Protein AF-F9Q160-F1 (afdb_monomer_lite)

pLDDT: mean 92.86, std 11.93, range [45.12, 98.62]

Foldseek 3Di:
DPLLPVLQVQLVVLQVVLVVCVVPPVPLSVLSNVLSVLSVVLNVCVVVVVVVVNVVSVVVNVVSVVVSVVVPDD

Radius of gyration: 12.76 Å; chains: 1; bounding box: 30×15×37 Å

Sequence (74 aa):
MHQYFSFKLAAVRNLYLSKFLKDHDPEGARLKEELATLFGQAHLSCLKEDYQELAHLLYQIAEVDGRFRDLYVN

Structure (mmCIF, N/CA/C/O backbone):
data_AF-F9Q160-F1
#
_entry.id   AF-F9Q160-F1
#
loop_
_atom_site.group_PDB
_atom_site.id
_atom_site.type_symbol
_atom_site.label_atom_id
_atom_site.label_alt_id
_atom_site.label_comp_id
_atom_site.label_asym_id
_atom_site.label_entity_id
_atom_site.label_seq_id
_atom_site.pdbx_PDB_ins_code
_atom_site.Cartn_x
_atom_site.Cartn_y
_atom_site.Cartn_z
_atom_site.occupancy
_atom_site.B_iso_or_equiv
_atom_site.auth_seq_id
_atom_site.auth_comp_id
_atom_site.auth_asym_id
_atom_site.auth_atom_id
_atom_site.pdbx_PDB_model_num
ATOM 1 N N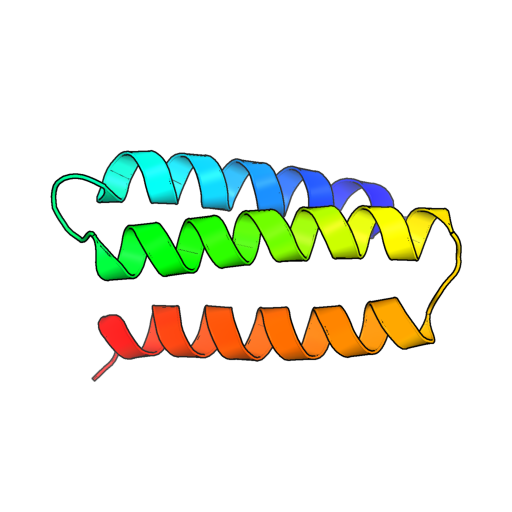 . MET A 1 1 ? -6.951 -9.941 17.019 1.00 45.12 1 MET A N 1
ATOM 2 C CA . MET A 1 1 ? -5.658 -9.299 17.362 1.00 45.12 1 MET A CA 1
ATOM 3 C C . MET A 1 1 ? -4.549 -9.450 16.294 1.00 45.12 1 MET A C 1
ATOM 5 O O . MET A 1 1 ? -3.430 -9.047 16.570 1.00 45.12 1 MET A O 1
ATOM 9 N N . HIS A 1 2 ? -4.816 -9.939 15.066 1.00 52.62 2 HIS A N 1
ATOM 10 C CA . HIS 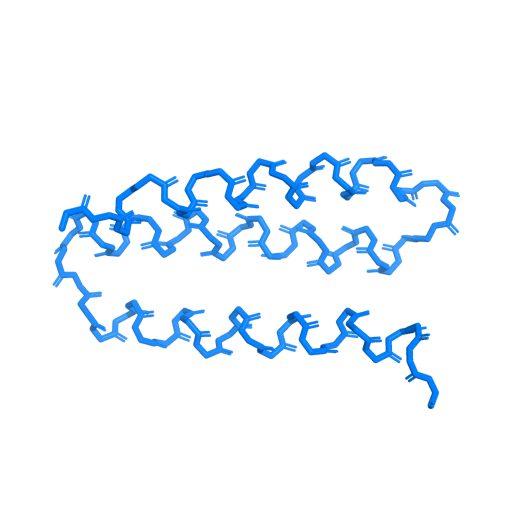A 1 2 ? -3.774 -10.118 14.025 1.00 52.62 2 HIS A CA 1
ATOM 11 C C . HIS A 1 2 ? -3.670 -8.985 12.978 1.00 52.62 2 HIS A C 1
ATOM 13 O O . HIS A 1 2 ? -2.620 -8.832 12.361 1.00 52.62 2 HIS A O 1
ATOM 19 N N . GLN A 1 3 ? -4.704 -8.151 12.798 1.00 53.25 3 GLN A N 1
ATOM 20 C CA . GLN A 1 3 ? -4.705 -7.065 11.795 1.00 53.25 3 GLN A CA 1
ATOM 21 C C . GLN A 1 3 ? -3.805 -5.868 12.156 1.00 53.25 3 GLN A C 1
ATOM 23 O O . GLN A 1 3 ? -3.372 -5.119 11.285 1.00 53.25 3 GLN A O 1
ATOM 28 N N . TYR A 1 4 ? -3.467 -5.700 13.438 1.00 54.09 4 TYR A N 1
ATOM 29 C CA . TYR A 1 4 ? -2.662 -4.567 13.906 1.00 54.09 4 TYR A CA 1
ATOM 30 C C . TYR A 1 4 ? -1.240 -4.550 13.323 1.00 54.09 4 TYR A C 1
ATOM 32 O O . TYR A 1 4 ? -0.697 -3.481 13.040 1.00 54.09 4 TYR A O 1
ATOM 40 N N . PHE A 1 5 ? -0.645 -5.729 13.114 1.00 59.97 5 PHE A N 1
ATOM 41 C CA . PHE A 1 5 ? 0.710 -5.863 12.571 1.00 59.97 5 PHE A CA 1
ATOM 42 C C . PHE A 1 5 ? 0.741 -5.983 11.042 1.00 59.97 5 PHE A C 1
ATOM 44 O O . PHE A 1 5 ? 1.749 -5.634 10.427 1.00 59.97 5 PHE A O 1
ATOM 51 N N . SER A 1 6 ? -0.351 -6.431 10.411 1.00 83.81 6 SER A N 1
ATOM 52 C CA . SER A 1 6 ? -0.364 -6.724 8.974 1.00 83.81 6 SER A CA 1
ATOM 53 C C . SER A 1 6 ? -0.236 -5.470 8.111 1.00 83.81 6 SER A C 1
ATOM 55 O O . SER A 1 6 ? 0.500 -5.491 7.127 1.00 83.81 6 SER A O 1
ATOM 57 N N . PHE A 1 7 ? -0.883 -4.361 8.486 1.00 93.00 7 PHE A N 1
ATOM 58 C CA . PHE A 1 7 ? -0.854 -3.141 7.673 1.00 93.00 7 PHE A CA 1
ATOM 59 C C . PHE A 1 7 ? 0.512 -2.451 7.663 1.00 93.00 7 PHE A C 1
ATOM 61 O O . PHE A 1 7 ? 0.993 -2.082 6.595 1.00 93.00 7 PHE A O 1
ATOM 68 N N . LYS A 1 8 ? 1.201 -2.348 8.809 1.00 92.81 8 LYS A N 1
ATOM 69 C CA . LYS A 1 8 ? 2.555 -1.763 8.848 1.00 92.81 8 LYS A CA 1
ATOM 70 C C . LYS A 1 8 ? 3.540 -2.548 7.987 1.00 92.81 8 LYS A C 1
ATOM 72 O O . LYS A 1 8 ? 4.297 -1.957 7.221 1.00 92.81 8 LYS A O 1
ATOM 77 N N . LEU A 1 9 ? 3.516 -3.876 8.099 1.00 95.00 9 LEU A N 1
ATOM 78 C CA . LEU A 1 9 ? 4.397 -4.733 7.313 1.00 95.00 9 LEU A CA 1
ATOM 79 C C . LEU A 1 9 ? 4.084 -4.628 5.814 1.00 95.00 9 LEU A C 1
ATOM 81 O O . LEU A 1 9 ? 5.001 -4.520 5.000 1.00 95.00 9 LEU A O 1
ATOM 85 N N . ALA A 1 10 ? 2.799 -4.603 5.452 1.00 96.00 10 ALA A N 1
ATOM 86 C CA . ALA A 1 10 ? 2.370 -4.403 4.074 1.00 96.00 10 ALA A CA 1
ATOM 87 C C . ALA A 1 10 ? 2.820 -3.040 3.524 1.00 96.00 10 ALA A C 1
ATOM 89 O O . ALA A 1 10 ? 3.319 -2.983 2.400 1.00 96.00 10 ALA A O 1
ATOM 90 N N . ALA A 1 11 ? 2.721 -1.965 4.312 1.00 97.00 11 ALA A N 1
ATOM 91 C CA . ALA A 1 11 ? 3.171 -0.636 3.906 1.00 97.00 11 ALA A CA 1
ATOM 92 C C . ALA A 1 11 ? 4.673 -0.616 3.588 1.00 97.00 11 ALA A C 1
ATOM 94 O O . ALA A 1 11 ? 5.076 -0.221 2.495 1.00 97.00 11 ALA A O 1
ATOM 95 N N . VAL A 1 12 ? 5.504 -1.122 4.506 1.00 97.38 12 VAL A N 1
ATOM 96 C CA . VAL A 1 12 ? 6.965 -1.154 4.326 1.00 97.38 12 VAL A CA 1
ATOM 97 C C . VAL A 1 12 ? 7.366 -2.022 3.131 1.00 97.38 12 VAL A C 1
ATOM 99 O O . VAL A 1 12 ? 8.208 -1.611 2.334 1.00 97.38 12 VAL A O 1
ATOM 102 N N . ARG A 1 13 ? 6.735 -3.191 2.951 1.00 97.38 13 ARG A N 1
ATOM 103 C CA . ARG A 1 13 ? 6.994 -4.067 1.796 1.00 97.38 13 ARG A CA 1
ATOM 104 C C . ARG A 1 13 ? 6.720 -3.353 0.474 1.00 97.38 13 ARG A C 1
ATOM 106 O O . ARG A 1 13 ? 7.538 -3.429 -0.439 1.00 97.38 13 ARG A O 1
ATOM 113 N N . ASN A 1 14 ? 5.578 -2.674 0.368 1.00 98.12 14 ASN A N 1
ATOM 114 C CA . ASN A 1 14 ? 5.237 -1.931 -0.841 1.00 98.12 14 ASN A CA 1
ATOM 115 C C . ASN A 1 14 ? 6.197 -0.749 -1.058 1.00 98.12 14 ASN A C 1
ATOM 117 O O . ASN A 1 14 ? 6.626 -0.531 -2.185 1.00 98.12 14 ASN A O 1
ATOM 121 N N . LEU A 1 15 ? 6.642 -0.066 0.001 1.00 98.00 15 LEU A N 1
ATOM 122 C CA . LEU A 1 15 ? 7.632 1.007 -0.116 1.00 98.00 15 LEU A CA 1
ATOM 123 C C . LEU A 1 15 ? 8.997 0.507 -0.623 1.00 98.00 15 LEU A C 1
ATOM 125 O O . LEU A 1 15 ? 9.631 1.169 -1.442 1.00 98.00 15 LEU A O 1
ATOM 129 N N . TYR A 1 16 ? 9.466 -0.655 -0.160 1.00 98.19 16 TYR A N 1
ATOM 130 C CA . TYR A 1 16 ? 10.711 -1.242 -0.669 1.00 98.19 16 TYR A CA 1
ATOM 131 C C . TYR A 1 16 ? 10.602 -1.640 -2.135 1.00 98.19 16 TYR A C 1
ATOM 133 O O . TYR A 1 16 ? 11.511 -1.343 -2.908 1.00 98.19 16 TYR A O 1
ATOM 141 N N . LEU A 1 17 ? 9.485 -2.250 -2.530 1.00 97.81 17 LEU A N 1
ATOM 142 C CA . LEU A 1 17 ? 9.259 -2.593 -3.927 1.00 97.81 17 LEU A CA 1
ATOM 143 C C . LEU A 1 17 ? 9.134 -1.341 -4.804 1.00 97.81 17 LEU A C 1
ATOM 145 O O . LEU A 1 17 ? 9.724 -1.296 -5.874 1.00 97.81 17 LEU A O 1
ATOM 149 N N . SER A 1 18 ? 8.450 -0.299 -4.328 1.00 98.50 18 SER A N 1
ATOM 150 C CA . SER A 1 18 ? 8.379 0.992 -5.019 1.00 98.50 18 SER A CA 1
ATOM 151 C C . SER A 1 18 ? 9.773 1.563 -5.294 1.00 98.50 18 SER A C 1
ATOM 153 O O . SER A 1 18 ? 10.100 1.895 -6.431 1.00 98.50 18 SER A O 1
ATOM 155 N N . LYS A 1 19 ? 10.646 1.581 -4.278 1.00 98.06 19 LYS A N 1
ATOM 156 C CA . LYS A 1 19 ? 12.037 2.035 -4.431 1.00 98.06 19 LYS A CA 1
ATOM 157 C C . LYS A 1 19 ? 12.827 1.188 -5.421 1.00 98.06 19 LYS A C 1
ATOM 159 O O . LYS A 1 19 ? 13.609 1.744 -6.180 1.00 98.06 19 LYS A O 1
ATOM 164 N N . PHE A 1 20 ? 12.630 -0.128 -5.403 1.00 97.69 20 PHE A N 1
ATOM 165 C CA . PHE A 1 20 ? 13.281 -1.039 -6.340 1.00 97.69 20 PHE A CA 1
ATOM 166 C C . PHE A 1 20 ? 12.842 -0.788 -7.791 1.00 97.69 20 PHE A C 1
ATOM 168 O O . PHE A 1 20 ? 13.667 -0.826 -8.695 1.00 97.69 20 PHE A O 1
ATOM 175 N N . LEU A 1 21 ? 11.556 -0.504 -8.011 1.00 97.62 21 LEU A N 1
ATOM 176 C CA . LEU A 1 21 ? 10.994 -0.299 -9.347 1.00 97.62 21 LEU A CA 1
ATOM 177 C C . LEU A 1 21 ? 11.262 1.100 -9.918 1.00 97.62 21 LEU A C 1
ATOM 179 O O . LEU A 1 21 ? 11.189 1.266 -11.128 1.00 97.62 21 LEU A O 1
ATOM 183 N N . LYS A 1 22 ? 11.585 2.095 -9.084 1.00 95.56 22 LYS A N 1
ATOM 184 C CA . LYS A 1 22 ? 11.591 3.527 -9.436 1.00 95.56 22 LYS A CA 1
ATOM 185 C C . LYS A 1 22 ? 12.264 3.882 -10.770 1.00 95.56 22 LYS A C 1
ATOM 187 O O . LYS A 1 22 ? 11.730 4.715 -11.498 1.00 95.56 22 LYS A O 1
ATOM 192 N N . ASP A 1 23 ? 13.391 3.249 -11.087 1.00 95.69 23 ASP A N 1
ATOM 193 C CA . ASP A 1 23 ? 14.192 3.577 -12.275 1.00 95.69 23 ASP A CA 1
ATOM 194 C C . ASP A 1 23 ? 13.869 2.702 -13.503 1.00 95.69 23 ASP A C 1
ATOM 196 O O . ASP A 1 23 ? 14.310 3.000 -14.612 1.00 95.69 23 ASP A O 1
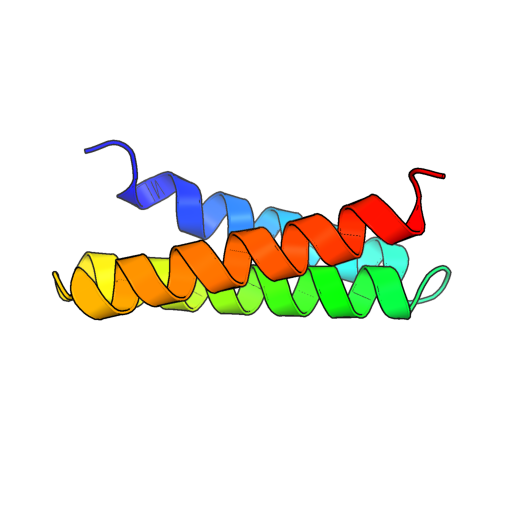ATOM 200 N N . HIS A 1 24 ? 13.104 1.621 -13.326 1.00 95.56 24 HIS A N 1
ATOM 201 C CA . HIS A 1 24 ? 12.839 0.618 -14.367 1.00 95.56 24 HIS A CA 1
ATOM 202 C C . HIS A 1 24 ? 11.357 0.487 -14.724 1.00 95.56 24 HIS A C 1
ATOM 204 O O . HIS A 1 24 ? 11.020 0.149 -15.855 1.00 95.56 24 HIS A O 1
ATOM 210 N N . ASP A 1 25 ? 10.482 0.764 -13.765 1.00 97.81 25 ASP A N 1
ATOM 211 C CA . ASP A 1 25 ? 9.035 0.701 -13.883 1.00 97.81 25 ASP A CA 1
ATOM 212 C C . ASP A 1 25 ? 8.408 1.790 -12.993 1.00 97.81 25 ASP A C 1
ATOM 214 O O . ASP A 1 25 ? 7.987 1.532 -11.858 1.00 97.81 25 ASP A O 1
ATOM 218 N N . PRO A 1 26 ? 8.387 3.045 -13.475 1.00 97.19 26 PRO A N 1
ATOM 219 C CA . PRO A 1 26 ? 7.903 4.172 -12.689 1.00 97.19 26 PRO A CA 1
ATOM 220 C C . PRO A 1 26 ? 6.408 4.068 -12.359 1.00 97.19 26 PRO A C 1
ATOM 222 O O . PRO A 1 26 ? 5.989 4.555 -11.309 1.00 97.19 26 PRO A O 1
ATOM 225 N N . GLU A 1 27 ? 5.603 3.415 -13.202 1.00 97.88 27 GLU A N 1
ATOM 226 C CA . GLU A 1 27 ? 4.169 3.249 -12.942 1.00 97.88 27 GLU A CA 1
ATOM 227 C C . GLU A 1 27 ? 3.922 2.178 -11.872 1.00 97.88 27 GLU A C 1
ATOM 229 O O . GLU A 1 27 ? 3.196 2.429 -10.905 1.00 97.88 27 GLU A O 1
ATOM 234 N N . GLY A 1 28 ? 4.605 1.032 -11.956 1.00 98.12 28 GLY A N 1
ATOM 235 C CA . GLY A 1 28 ? 4.603 0.029 -10.893 1.00 98.12 28 GLY A CA 1
ATOM 236 C C . GLY A 1 28 ? 5.127 0.593 -9.567 1.00 98.12 28 GLY A C 1
ATOM 237 O O . GLY A 1 28 ? 4.543 0.350 -8.505 1.00 98.12 28 G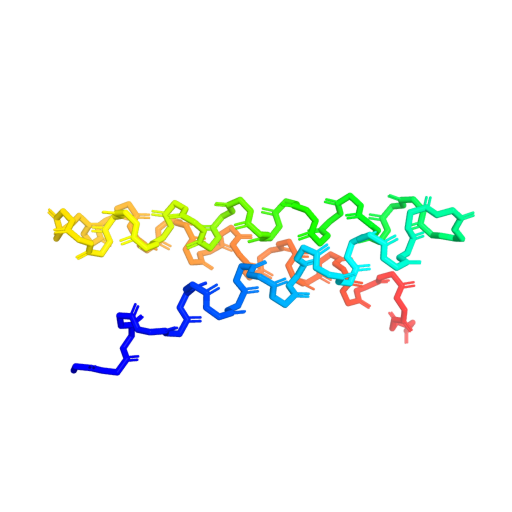LY A O 1
ATOM 238 N N . ALA A 1 29 ? 6.178 1.418 -9.618 1.00 98.56 29 ALA A N 1
ATOM 239 C CA . ALA A 1 29 ? 6.717 2.107 -8.450 1.00 98.56 29 ALA A CA 1
ATOM 240 C C . ALA A 1 29 ? 5.692 3.045 -7.797 1.00 98.56 29 ALA A C 1
ATOM 242 O O . ALA A 1 29 ? 5.535 3.022 -6.571 1.00 98.56 29 ALA A O 1
ATOM 243 N N . ARG A 1 30 ? 4.969 3.829 -8.607 1.00 98.56 30 ARG A N 1
ATOM 244 C CA . ARG A 1 30 ? 3.930 4.760 -8.151 1.00 98.56 30 ARG A CA 1
ATOM 245 C C . ARG A 1 30 ? 2.771 4.023 -7.479 1.00 98.56 30 ARG A C 1
ATOM 247 O O . ARG A 1 30 ? 2.382 4.385 -6.373 1.00 98.56 30 ARG A O 1
ATOM 254 N N . LEU A 1 31 ? 2.263 2.953 -8.093 1.00 98.56 31 LEU A N 1
ATOM 255 C CA . LEU A 1 31 ? 1.176 2.143 -7.522 1.00 98.56 31 LEU A CA 1
ATOM 256 C C . LEU A 1 31 ? 1.581 1.483 -6.196 1.00 98.56 31 LEU A C 1
ATOM 258 O O . LEU A 1 31 ? 0.779 1.386 -5.267 1.00 98.56 31 LEU A O 1
ATOM 262 N N . LYS A 1 32 ? 2.842 1.055 -6.063 1.00 98.50 32 LYS A N 1
ATOM 263 C CA . LYS A 1 32 ? 3.350 0.509 -4.798 1.00 98.50 32 LYS A CA 1
ATOM 264 C C . LYS A 1 32 ? 3.512 1.576 -3.715 1.00 98.50 32 LYS A C 1
ATOM 266 O O . LYS A 1 32 ? 3.220 1.300 -2.553 1.00 98.50 32 LYS A O 1
ATOM 271 N N . GLU A 1 33 ? 3.909 2.795 -4.061 1.00 98.62 33 GLU A N 1
ATOM 272 C CA . GLU A 1 33 ? 3.921 3.910 -3.105 1.00 98.62 33 GLU A CA 1
ATOM 273 C C . GLU A 1 33 ? 2.500 4.291 -2.645 1.00 98.62 33 GLU A C 1
ATOM 275 O O . GLU A 1 33 ? 2.260 4.504 -1.452 1.00 98.62 33 GLU A O 1
ATOM 280 N N . GLU A 1 34 ? 1.537 4.277 -3.568 1.00 98.62 34 GLU A N 1
ATOM 281 C CA . GLU A 1 34 ? 0.112 4.489 -3.290 1.00 98.62 34 GLU A CA 1
ATOM 282 C C . GLU A 1 34 ? -0.428 3.425 -2.314 1.00 98.62 34 GLU A C 1
ATOM 284 O O . GLU A 1 34 ? -0.996 3.766 -1.273 1.00 98.62 34 GLU A O 1
ATOM 289 N N . LEU A 1 35 ? -0.134 2.140 -2.551 1.00 98.50 35 LEU A N 1
ATOM 290 C CA . LEU A 1 35 ? -0.462 1.056 -1.614 1.00 98.50 35 LEU A CA 1
ATOM 291 C C . LEU A 1 35 ? 0.181 1.253 -0.238 1.00 98.50 35 LEU A C 1
ATOM 293 O O . LEU A 1 35 ? -0.464 1.005 0.782 1.00 98.50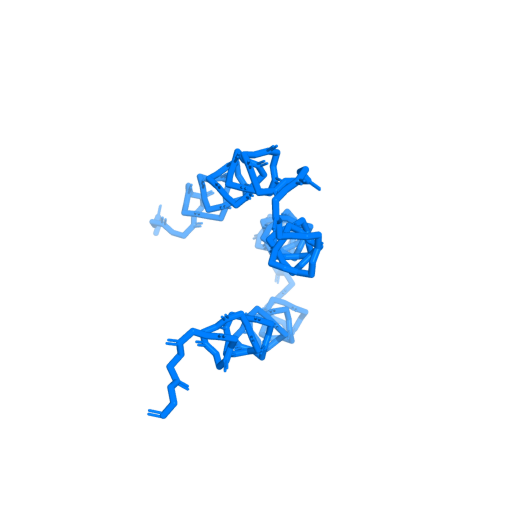 35 LEU A O 1
ATOM 297 N N . ALA A 1 36 ? 1.443 1.688 -0.177 1.00 98.38 36 ALA A N 1
ATOM 298 C CA . ALA A 1 36 ? 2.116 1.933 1.096 1.00 98.38 36 ALA A CA 1
ATOM 299 C C . ALA A 1 36 ? 1.405 3.018 1.920 1.00 98.38 36 ALA A C 1
ATOM 301 O O . ALA A 1 36 ? 1.214 2.848 3.128 1.00 98.38 36 ALA A O 1
ATOM 302 N N . THR A 1 37 ? 0.958 4.084 1.255 1.00 98.31 37 THR A N 1
ATOM 303 C CA . THR A 1 37 ? 0.169 5.164 1.864 1.00 98.31 37 THR A CA 1
ATOM 304 C C . THR A 1 37 ? -1.167 4.652 2.395 1.00 98.31 37 THR A C 1
ATOM 306 O O . THR A 1 37 ? -1.475 4.860 3.572 1.00 98.31 37 THR A O 1
ATOM 309 N N . LEU A 1 38 ? -1.919 3.914 1.573 1.00 98.38 38 LEU A N 1
ATOM 310 C CA . LEU A 1 38 ? -3.224 3.364 1.950 1.00 98.38 38 LEU A CA 1
ATOM 311 C C . LEU A 1 38 ? -3.122 2.392 3.133 1.00 98.38 38 LEU A C 1
ATOM 313 O O . LEU A 1 38 ? -3.918 2.460 4.067 1.00 98.38 38 LEU A O 1
ATOM 317 N N . PHE A 1 39 ? -2.102 1.530 3.164 1.00 97.38 39 PHE A N 1
ATOM 318 C CA . PHE A 1 39 ? -1.857 0.663 4.319 1.00 97.38 39 PHE A CA 1
ATOM 319 C C . PHE A 1 39 ? -1.505 1.458 5.588 1.00 97.38 39 PHE A C 1
ATOM 321 O O . PHE A 1 39 ? -1.913 1.075 6.688 1.00 97.38 39 PHE A O 1
ATOM 328 N N . GLY A 1 40 ? -0.783 2.575 5.457 1.00 95.50 40 GLY A N 1
ATOM 329 C CA . GLY A 1 40 ? -0.528 3.498 6.565 1.00 95.50 40 GLY A CA 1
ATOM 330 C C . GLY A 1 40 ? -1.815 4.118 7.117 1.00 95.50 40 GLY A C 1
ATOM 331 O O . GLY A 1 40 ? -2.021 4.129 8.331 1.00 95.50 40 GLY A O 1
ATOM 332 N N . GLN A 1 41 ? -2.712 4.562 6.235 1.00 96.81 41 GLN A N 1
ATOM 333 C CA . GLN A 1 41 ? -4.025 5.095 6.607 1.00 96.81 41 GLN A CA 1
ATOM 334 C C . GLN A 1 41 ? -4.913 4.021 7.248 1.00 96.81 41 GLN A C 1
ATOM 336 O O . GLN A 1 41 ? -5.468 4.257 8.317 1.00 96.81 41 GLN A O 1
ATOM 341 N N . ALA A 1 42 ? -4.962 2.810 6.684 1.00 95.56 42 ALA A N 1
ATOM 342 C CA . ALA A 1 42 ? -5.736 1.695 7.233 1.00 95.56 42 ALA A CA 1
ATOM 343 C C . ALA A 1 42 ? -5.278 1.324 8.652 1.00 95.56 42 ALA A C 1
ATOM 345 O O . ALA A 1 42 ? -6.096 1.026 9.526 1.00 95.56 42 ALA A O 1
ATOM 346 N N . HIS A 1 43 ? -3.970 1.405 8.922 1.00 94.06 43 HIS A N 1
ATOM 347 C CA . HIS A 1 43 ? -3.449 1.236 10.275 1.00 94.06 43 HIS A CA 1
ATOM 348 C C . HIS A 1 43 ? -3.973 2.310 11.242 1.00 94.06 43 HIS A C 1
ATOM 350 O O . HIS A 1 43 ? -4.361 1.979 12.363 1.00 94.06 43 HIS A O 1
ATOM 356 N N . LEU A 1 44 ? -4.017 3.577 10.817 1.00 93.69 44 LEU A N 1
ATOM 357 C CA . LEU A 1 44 ? -4.542 4.677 11.631 1.00 93.69 44 LEU A CA 1
ATOM 358 C C . LEU A 1 44 ? -6.052 4.549 11.875 1.00 93.69 44 LEU A C 1
ATOM 360 O O . LEU A 1 44 ? -6.486 4.760 13.006 1.00 93.69 44 LEU A O 1
ATOM 364 N N . SER A 1 45 ? -6.845 4.167 10.871 1.00 93.12 45 SER A N 1
ATOM 365 C CA . SER A 1 45 ? -8.292 3.952 11.037 1.00 93.12 45 SER A CA 1
ATOM 366 C C . SER A 1 45 ? -8.579 2.778 11.976 1.00 93.12 45 SER A C 1
ATOM 368 O O . SER A 1 45 ? -9.439 2.880 12.845 1.00 93.12 45 SER A O 1
ATOM 370 N N . CYS A 1 46 ? -7.778 1.708 11.908 1.00 90.50 46 CYS A N 1
ATOM 371 C CA . CYS A 1 46 ? -7.856 0.598 12.861 1.00 90.50 46 CYS A CA 1
ATOM 372 C C . CYS A 1 46 ? -7.519 1.019 14.305 1.00 90.50 46 CYS A C 1
ATOM 374 O O . CYS A 1 46 ? -8.134 0.510 15.240 1.00 90.50 46 CYS A O 1
ATOM 376 N N . LEU A 1 47 ? -6.551 1.926 14.500 1.00 90.88 47 LEU A N 1
ATOM 377 C CA . LEU A 1 47 ? -6.198 2.478 15.817 1.00 90.88 47 LEU A CA 1
ATOM 378 C C . LEU A 1 47 ? -7.302 3.358 16.408 1.00 90.88 47 LEU A C 1
ATOM 380 O O . LEU A 1 47 ? -7.471 3.395 17.622 1.00 90.88 47 LEU A O 1
ATOM 384 N N . LYS A 1 48 ? -8.024 4.082 15.549 1.00 93.69 48 LYS A N 1
ATOM 385 C CA . LYS A 1 48 ? -9.136 4.963 15.928 1.00 93.69 48 LYS A CA 1
ATOM 386 C C . LYS A 1 48 ? -10.476 4.234 16.055 1.00 93.69 48 LYS A C 1
ATOM 388 O O . LYS A 1 48 ? -11.467 4.885 16.358 1.00 93.69 48 LYS A O 1
ATOM 393 N N . GLU A 1 49 ? -10.504 2.926 15.787 1.00 92.62 49 GLU A N 1
ATOM 394 C CA . GLU A 1 49 ? -11.728 2.114 15.698 1.00 92.62 49 GLU A CA 1
ATOM 395 C C . GLU A 1 49 ? -12.742 2.654 14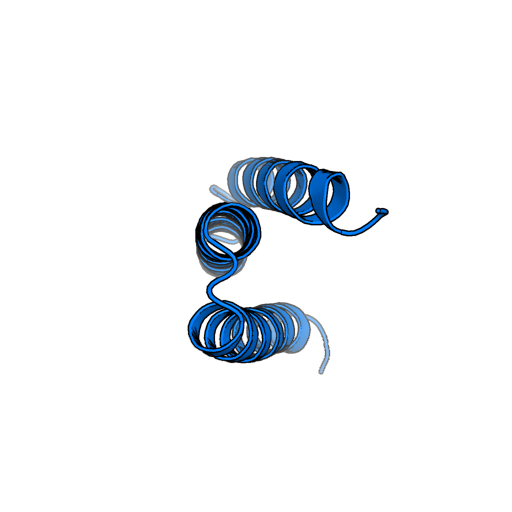.665 1.00 92.62 49 GLU A C 1
ATOM 397 O O . GLU A 1 49 ? -13.941 2.396 14.742 1.00 92.62 49 GLU A O 1
ATOM 402 N N . ASP A 1 50 ? -12.251 3.373 13.649 1.00 94.81 50 ASP A N 1
ATOM 403 C CA . ASP A 1 50 ? -13.060 3.897 12.549 1.00 94.81 50 ASP A CA 1
ATOM 404 C C . ASP A 1 50 ? -13.217 2.826 11.463 1.00 94.81 50 ASP A C 1
ATOM 406 O O . ASP A 1 50 ? -12.473 2.758 10.478 1.00 94.81 50 ASP A O 1
ATOM 410 N N . TYR A 1 51 ? -14.164 1.916 11.689 1.00 92.44 51 TYR A N 1
ATOM 411 C CA . TYR A 1 51 ? -14.375 0.771 10.806 1.00 92.44 51 TYR A CA 1
ATOM 412 C C . TYR A 1 51 ? -15.015 1.135 9.467 1.00 92.44 51 TYR A C 1
ATOM 414 O O . TYR A 1 51 ? -14.823 0.406 8.492 1.00 92.44 51 TYR A O 1
ATOM 422 N N . GLN A 1 52 ? -15.753 2.244 9.398 1.00 96.50 52 GLN A N 1
ATOM 423 C CA . GLN A 1 52 ? -16.338 2.709 8.145 1.00 96.50 52 GLN A CA 1
ATOM 424 C C . GLN A 1 52 ? -15.238 3.212 7.207 1.00 96.50 52 GLN A C 1
ATOM 426 O O . GLN A 1 52 ? -15.176 2.783 6.053 1.00 96.50 52 GLN A O 1
ATOM 431 N N . GLU A 1 53 ? -14.324 4.034 7.724 1.00 96.75 53 GLU A N 1
ATOM 432 C CA . GLU A 1 53 ? -13.157 4.479 6.966 1.00 96.75 53 GLU A CA 1
ATOM 433 C C . GLU A 1 53 ? -12.225 3.309 6.639 1.00 96.75 53 GLU A C 1
ATOM 435 O O . GLU A 1 53 ? -11.738 3.186 5.516 1.00 96.75 53 GLU A O 1
ATOM 440 N N . LEU A 1 54 ? -12.015 2.386 7.584 1.00 95.62 54 LEU A N 1
ATOM 441 C CA . LEU A 1 54 ? -11.221 1.187 7.322 1.00 95.62 54 LEU A CA 1
ATOM 442 C C . LEU A 1 54 ? -11.793 0.366 6.156 1.00 95.62 54 LEU A C 1
ATOM 444 O O . LEU A 1 54 ? -11.029 -0.094 5.310 1.00 95.62 54 LEU A O 1
ATOM 448 N N . ALA A 1 55 ? -13.114 0.187 6.089 1.00 96.25 55 ALA A N 1
ATOM 449 C CA . ALA A 1 55 ? -13.749 -0.520 4.981 1.00 96.25 55 ALA A CA 1
ATOM 450 C C . ALA A 1 55 ? -13.518 0.201 3.644 1.00 96.25 55 ALA A C 1
ATOM 452 O O . ALA A 1 55 ? -13.183 -0.453 2.656 1.00 96.25 55 ALA A O 1
ATOM 453 N N . HIS A 1 56 ? -13.635 1.532 3.616 1.00 98.00 56 HIS A N 1
ATOM 454 C CA . HIS A 1 56 ? -13.355 2.330 2.421 1.00 98.00 56 HIS A CA 1
ATOM 455 C C . HIS A 1 56 ? -11.903 2.167 1.947 1.00 98.00 56 HIS A C 1
ATOM 457 O O . HIS A 1 56 ? -11.661 1.845 0.782 1.00 98.00 56 HIS A O 1
ATOM 463 N N . LEU A 1 57 ? -10.946 2.275 2.868 1.00 97.44 57 LEU A N 1
ATOM 464 C CA . LEU A 1 57 ? -9.522 2.093 2.585 1.00 97.44 57 LEU A CA 1
ATOM 465 C C . LEU A 1 57 ? -9.208 0.682 2.073 1.00 97.44 57 LEU A C 1
ATOM 467 O O . LEU A 1 57 ? -8.387 0.522 1.174 1.00 97.44 57 LEU A O 1
ATOM 471 N N . LEU A 1 58 ? -9.870 -0.355 2.598 1.00 96.50 58 LEU A N 1
ATOM 472 C CA . LEU A 1 58 ? -9.697 -1.728 2.112 1.00 96.50 58 LEU A CA 1
ATOM 473 C C . LEU A 1 58 ? -10.169 -1.901 0.660 1.00 96.50 58 LEU A C 1
ATOM 475 O O . LEU A 1 58 ? -9.506 -2.609 -0.099 1.00 96.50 58 LEU A O 1
ATOM 479 N N . TYR A 1 59 ? -11.258 -1.239 0.256 1.00 98.00 59 TYR A N 1
ATOM 480 C CA . TYR A 1 59 ? -11.684 -1.224 -1.147 1.00 98.00 59 TYR A CA 1
ATOM 481 C C . TYR A 1 59 ? -10.656 -0.533 -2.046 1.00 98.00 59 TYR A C 1
ATOM 483 O O . TYR A 1 59 ? -10.288 -1.086 -3.080 1.00 98.00 59 TYR A O 1
ATOM 491 N N . GLN A 1 60 ? -10.136 0.623 -1.628 1.00 98.50 60 GLN A N 1
ATOM 492 C CA . GLN A 1 60 ? -9.101 1.338 -2.380 1.00 98.50 60 GLN A CA 1
ATOM 493 C C . GLN A 1 60 ? -7.812 0.516 -2.505 1.00 98.50 60 GLN A C 1
ATOM 495 O O . GLN A 1 60 ? -7.228 0.438 -3.582 1.00 98.50 60 GLN A O 1
ATOM 500 N N . ILE A 1 61 ? -7.388 -0.161 -1.431 1.00 98.31 61 ILE A N 1
ATOM 501 C CA . ILE A 1 61 ? -6.238 -1.077 -1.463 1.00 98.31 61 ILE A CA 1
ATOM 502 C C . ILE A 1 61 ? -6.450 -2.165 -2.519 1.00 98.31 61 ILE A C 1
ATOM 504 O O . ILE A 1 61 ? -5.541 -2.431 -3.301 1.00 98.31 61 ILE A O 1
ATOM 508 N N . ALA A 1 62 ? -7.633 -2.785 -2.557 1.00 97.94 62 ALA A N 1
ATOM 509 C CA . ALA A 1 62 ? -7.938 -3.829 -3.531 1.00 97.94 62 ALA A CA 1
ATOM 510 C C . ALA A 1 62 ? -7.934 -3.299 -4.976 1.00 97.94 62 ALA A C 1
ATOM 512 O O . ALA A 1 62 ? -7.426 -3.973 -5.869 1.00 97.94 62 ALA A O 1
ATOM 513 N N . GLU A 1 63 ? -8.452 -2.091 -5.204 1.00 98.38 63 GLU A N 1
ATOM 514 C CA . GLU A 1 63 ? -8.448 -1.444 -6.519 1.00 98.38 63 GLU A CA 1
ATOM 515 C C . GLU A 1 63 ? -7.021 -1.158 -7.009 1.00 98.38 63 GLU A C 1
ATOM 517 O O . GLU A 1 63 ? -6.659 -1.524 -8.128 1.00 98.38 63 GLU A O 1
ATOM 522 N N . VAL A 1 64 ? -6.181 -0.554 -6.164 1.00 98.44 64 VAL A N 1
ATOM 523 C CA . VAL A 1 64 ? -4.793 -0.225 -6.525 1.00 98.44 64 VAL A CA 1
ATOM 524 C C . VAL A 1 64 ? -3.948 -1.490 -6.701 1.00 98.44 64 VAL A C 1
ATOM 526 O O . VAL A 1 64 ? -3.134 -1.559 -7.622 1.00 98.44 64 VAL A O 1
ATOM 529 N N . ASP A 1 65 ? -4.150 -2.516 -5.869 1.00 97.69 65 ASP A N 1
ATOM 530 C CA . ASP A 1 65 ? -3.460 -3.802 -6.029 1.00 97.69 65 ASP A CA 1
ATOM 531 C C . ASP A 1 65 ? -3.893 -4.518 -7.318 1.00 97.69 65 ASP A C 1
ATOM 533 O O . ASP A 1 65 ? -3.048 -5.074 -8.022 1.00 97.69 65 ASP A O 1
ATOM 537 N N . GLY A 1 66 ? -5.176 -4.420 -7.684 1.00 97.81 66 GLY A N 1
ATOM 538 C CA . GLY A 1 66 ? -5.695 -4.870 -8.976 1.00 97.81 66 GLY A CA 1
ATOM 539 C C . GLY A 1 66 ? -5.012 -4.165 -10.145 1.00 97.81 66 GLY A C 1
ATOM 540 O O . GLY A 1 66 ? -4.432 -4.830 -10.997 1.00 97.81 66 GLY A O 1
ATOM 541 N N . ARG A 1 67 ? -4.962 -2.828 -10.123 1.00 97.81 67 ARG A N 1
ATOM 542 C CA . ARG A 1 67 ? -4.259 -2.027 -11.141 1.00 97.81 67 ARG A CA 1
ATOM 543 C C . ARG A 1 67 ? -2.788 -2.414 -11.271 1.00 97.81 67 ARG A C 1
ATOM 545 O O . ARG A 1 67 ? -2.288 -2.504 -12.384 1.00 97.81 67 ARG A O 1
ATOM 552 N N . PHE A 1 68 ? -2.097 -2.659 -10.156 1.00 97.62 68 PHE A N 1
ATOM 553 C CA . PHE A 1 68 ? -0.710 -3.126 -10.189 1.00 97.62 68 PHE A CA 1
ATOM 554 C C . PHE A 1 68 ? -0.594 -4.511 -10.830 1.00 97.62 68 PHE A C 1
ATOM 556 O O . PHE A 1 68 ? 0.304 -4.735 -11.632 1.00 97.62 68 PHE A O 1
ATOM 563 N N . ARG A 1 69 ? -1.486 -5.450 -10.497 1.00 97.06 69 ARG A N 1
ATOM 564 C CA . ARG A 1 69 ? -1.488 -6.790 -11.102 1.00 97.06 69 ARG A CA 1
ATOM 565 C C . ARG A 1 69 ? -1.722 -6.724 -12.611 1.00 97.06 69 ARG A C 1
ATOM 567 O O . ARG A 1 69 ? -1.023 -7.407 -13.355 1.00 97.06 69 ARG A O 1
ATOM 574 N N . ASP A 1 70 ? -2.664 -5.897 -13.042 1.00 96.94 70 ASP A N 1
ATOM 575 C CA . ASP A 1 70 ? -3.060 -5.774 -14.445 1.00 96.94 70 ASP A CA 1
ATOM 576 C C . ASP A 1 70 ? -1.943 -5.157 -15.319 1.00 96.94 70 ASP A C 1
ATOM 578 O O . ASP A 1 70 ? -1.973 -5.298 -16.537 1.00 96.94 70 ASP A O 1
ATOM 582 N N . LEU A 1 71 ? -0.901 -4.552 -14.724 1.00 95.50 71 LEU A N 1
ATOM 583 C CA . LEU A 1 71 ? 0.316 -4.164 -15.458 1.00 95.50 71 LEU A CA 1
ATOM 584 C C . LEU A 1 71 ? 1.126 -5.363 -15.979 1.00 95.50 71 LEU A C 1
ATOM 586 O O . LEU A 1 71 ? 1.891 -5.209 -16.929 1.00 95.50 71 LEU A O 1
ATOM 590 N N . TYR A 1 72 ? 1.009 -6.536 -15.349 1.00 93.56 72 TYR A N 1
ATOM 591 C CA . TYR A 1 72 ? 1.876 -7.691 -15.631 1.00 93.56 72 TYR A CA 1
ATOM 592 C C . TYR A 1 72 ? 1.115 -8.964 -15.997 1.00 93.56 72 TYR A C 1
ATOM 594 O O . TYR A 1 72 ? 1.729 -9.945 -16.421 1.00 93.56 72 TYR A O 1
ATOM 602 N N . VAL A 1 73 ? -0.203 -8.974 -15.809 1.00 86.81 73 VAL A N 1
ATOM 603 C CA . VAL A 1 73 ? -1.074 -10.088 -16.176 1.00 86.81 73 VAL A CA 1
ATOM 604 C C . VAL A 1 73 ? -1.882 -9.660 -17.398 1.00 86.81 73 VAL A C 1
ATOM 606 O O . VAL A 1 73 ? -2.767 -8.819 -17.280 1.00 86.81 73 VAL A O 1
ATOM 609 N N . ASN A 1 74 ? -1.534 -10.234 -18.554 1.00 59.00 74 ASN A N 1
ATOM 610 C CA . ASN A 1 74 ? -2.323 -10.158 -19.789 1.00 59.00 74 ASN A CA 1
ATOM 611 C C . ASN A 1 74 ? -3.446 -11.196 -19.772 1.00 59.00 74 ASN A C 1
ATOM 613 O O . ASN A 1 74 ? -3.131 -12.373 -19.472 1.00 59.00 74 ASN A O 1
#

InterPro domains:
  IPR059565 YobF, C-terminal domain [PF27157] (3-70)

Organism: NCBI:txid1035190

Secondary structure (DSSP, 8-state):
--HHHHHHHHHHHHHHHHHHHTTT-HHHHHHHHHHHHHHHHHHHHHHTT-HHHHHHHHHHHHHHHHHHHHTT--